Protein AF-A0A9E3NB68-F1 (afdb_monomer_lite)

Sequence (78 aa):
TLKVWAEEGPPKGTLYHYPNPHNHQTLSIAAAPAPPKIAFQIYTQAIQTKMIVRHLQGEPMEKTLAWAESEVEGFLRT

Radius of gyration: 20.28 Å; chains: 1; bounding box: 39×20×53 Å

pLDDT: mean 83.21, std 15.26, range [52.97, 98.38]

Secondary structure (DSSP, 8-state):
--THHHH--SPTTS---S--TTS-S----TTTTS-HHHHHHHHHTTHHHHHHHHHHTT--HHHHHHHHHHHHHHTT--

Foldseek 3Di:
DDPCVVPDDDPPPDDPPDDDPVPPDDDDDQPPPDDPLLSVCCVVVVLVVVLVVCVVVPHDNVRSVVVSVVSSVVSVVD

Structure (mmCIF, N/CA/C/O backbone):
data_AF-A0A9E3NB68-F1
#
_entry.id   AF-A0A9E3NB68-F1
#
loop_
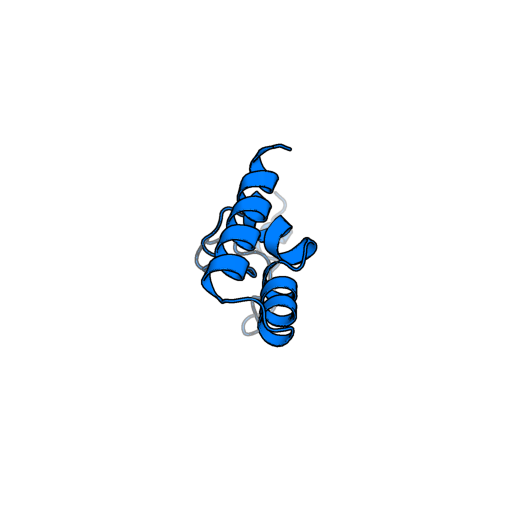_atom_site.group_PDB
_atom_site.id
_atom_site.type_symbol
_atom_site.label_atom_id
_atom_site.label_alt_id
_atom_site.label_comp_id
_atom_site.label_asym_id
_atom_site.label_entity_id
_atom_site.label_seq_id
_atom_site.pdbx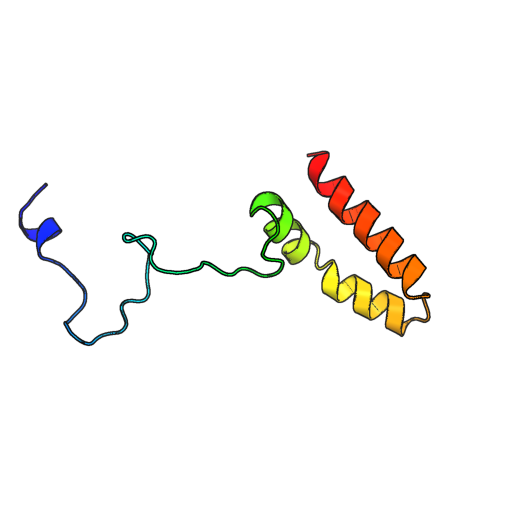_PDB_ins_code
_atom_site.Cartn_x
_atom_site.Cartn_y
_atom_site.Cartn_z
_atom_site.occupancy
_atom_site.B_iso_or_equiv
_atom_site.auth_seq_id
_atom_site.auth_comp_id
_atom_site.auth_asym_id
_atom_site.auth_atom_id
_atom_site.pdbx_PDB_model_num
ATOM 1 N N . THR A 1 1 ? 23.748 -4.462 -36.162 1.00 55.72 1 THR A N 1
ATOM 2 C CA . THR A 1 1 ? 22.785 -5.555 -35.881 1.00 55.72 1 THR A CA 1
ATOM 3 C C . THR A 1 1 ? 22.479 -6.281 -37.182 1.00 55.72 1 THR A C 1
ATOM 5 O O . THR A 1 1 ? 22.508 -5.630 -38.218 1.00 55.72 1 THR A O 1
ATOM 8 N N . LEU A 1 2 ? 22.266 -7.606 -37.174 1.00 53.59 2 LEU A N 1
ATOM 9 C CA . LEU A 1 2 ? 21.909 -8.360 -38.394 1.00 53.59 2 LEU A CA 1
ATOM 10 C C . LEU A 1 2 ? 20.550 -7.884 -38.939 1.00 53.59 2 LEU A C 1
ATOM 12 O O . LEU A 1 2 ? 19.660 -7.592 -38.144 1.00 53.59 2 LEU A O 1
ATOM 16 N N . LYS A 1 3 ? 20.390 -7.848 -40.271 1.00 64.88 3 LYS A N 1
ATOM 17 C CA . LYS A 1 3 ? 19.185 -7.363 -40.979 1.00 64.88 3 LYS A CA 1
ATOM 18 C C . LYS A 1 3 ? 17.888 -8.020 -40.489 1.00 64.88 3 LYS A C 1
ATOM 20 O O . LYS A 1 3 ? 16.890 -7.336 -40.317 1.00 64.88 3 LYS A O 1
ATOM 25 N N . VAL A 1 4 ? 17.950 -9.310 -40.158 1.00 65.25 4 VAL A N 1
ATOM 26 C CA . VAL A 1 4 ? 16.823 -10.067 -39.590 1.00 65.25 4 VAL A CA 1
ATOM 27 C C . VAL A 1 4 ? 16.246 -9.408 -38.332 1.00 65.25 4 VAL A C 1
ATOM 29 O O . VAL A 1 4 ? 15.038 -9.301 -38.195 1.00 65.25 4 VAL A O 1
ATOM 32 N N . TRP A 1 5 ? 17.085 -8.846 -37.459 1.00 60.41 5 TRP A N 1
ATOM 33 C CA . TRP A 1 5 ? 16.634 -8.199 -36.222 1.00 60.41 5 TRP A CA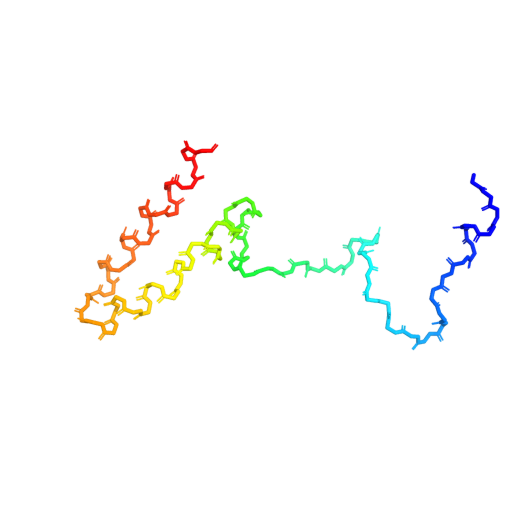 1
ATOM 34 C C . TRP A 1 5 ? 16.042 -6.803 -36.436 1.00 60.41 5 TRP A C 1
ATOM 36 O O . TRP A 1 5 ? 15.492 -6.232 -35.501 1.00 60.41 5 TRP A O 1
ATOM 46 N N . ALA A 1 6 ? 16.191 -6.232 -37.633 1.00 65.94 6 ALA A N 1
ATOM 47 C CA . ALA A 1 6 ? 15.569 -4.965 -38.004 1.00 65.94 6 ALA A CA 1
ATOM 48 C C . ALA A 1 6 ? 14.204 -5.160 -38.687 1.00 65.94 6 ALA A C 1
ATOM 50 O O . ALA A 1 6 ? 13.416 -4.220 -38.743 1.00 65.94 6 ALA A O 1
ATOM 51 N N . GLU A 1 7 ? 13.945 -6.355 -39.223 1.00 71.19 7 GLU A N 1
ATOM 52 C CA . GLU A 1 7 ? 12.773 -6.654 -40.053 1.00 71.19 7 GLU A CA 1
ATOM 53 C C . GLU A 1 7 ? 11.778 -7.595 -39.363 1.00 71.19 7 GLU A C 1
ATOM 55 O O . GLU A 1 7 ? 10.584 -7.525 -39.652 1.00 71.19 7 GLU A O 1
ATOM 60 N N . GLU A 1 8 ? 12.245 -8.440 -38.439 1.00 73.00 8 GLU A N 1
ATOM 61 C CA . GLU A 1 8 ? 11.383 -9.327 -37.661 1.00 73.00 8 GLU A CA 1
ATOM 62 C C . GLU A 1 8 ? 10.515 -8.532 -36.683 1.00 73.00 8 GLU A C 1
ATOM 64 O O . GLU A 1 8 ? 10.996 -7.846 -35.778 1.00 73.00 8 GLU A O 1
ATOM 69 N N . GLY A 1 9 ? 9.204 -8.639 -36.873 1.00 67.25 9 GLY A N 1
ATOM 70 C CA . GLY A 1 9 ? 8.187 -8.003 -36.054 1.00 67.25 9 GLY A CA 1
ATOM 71 C C . GLY A 1 9 ? 6.896 -8.820 -36.081 1.00 67.25 9 GLY A C 1
ATOM 72 O O . GLY A 1 9 ? 6.720 -9.675 -36.952 1.00 67.25 9 GLY A O 1
ATOM 73 N N . PRO A 1 10 ? 5.978 -8.591 -35.128 1.00 68.12 10 PRO A N 1
ATOM 74 C CA . PRO A 1 10 ? 4.721 -9.327 -35.072 1.00 68.12 10 PRO A CA 1
ATOM 75 C C . PRO A 1 10 ? 3.930 -9.179 -36.387 1.00 68.12 10 PRO A C 1
ATOM 77 O O . PRO A 1 10 ? 4.030 -8.137 -37.047 1.00 68.12 10 PRO A O 1
ATOM 80 N N . PRO A 1 11 ? 3.122 -10.185 -36.783 1.00 73.75 11 PRO A N 1
ATOM 81 C CA . PRO A 1 11 ? 2.357 -10.123 -38.023 1.00 73.75 11 PRO A CA 1
ATOM 82 C C . PRO A 1 11 ? 1.516 -8.846 -38.095 1.00 73.75 11 PRO A C 1
ATOM 84 O O . PRO A 1 11 ? 0.859 -8.462 -37.121 1.00 73.75 11 PRO A O 1
ATOM 87 N N . LYS A 1 12 ? 1.519 -8.185 -39.257 1.00 64.62 12 LYS A N 1
ATOM 88 C CA . LYS A 1 12 ? 0.749 -6.953 -39.472 1.00 64.62 12 LYS A CA 1
ATOM 89 C C . LYS A 1 12 ? -0.728 -7.202 -39.140 1.00 64.62 12 LYS A C 1
ATOM 91 O O . LYS A 1 12 ? -1.337 -8.108 -39.698 1.00 64.62 12 LYS A O 1
ATOM 96 N N . GLY A 1 13 ? -1.290 -6.400 -38.232 1.00 61.56 13 GLY A N 1
ATOM 97 C CA . GLY A 1 13 ? -2.682 -6.530 -37.778 1.00 61.56 13 GLY A CA 1
ATOM 98 C C . GLY A 1 13 ? -2.891 -7.396 -36.530 1.00 61.56 13 GLY A C 1
ATOM 99 O O . GLY A 1 13 ? -4.025 -7.528 -36.080 1.00 61.56 13 GLY A O 1
ATOM 100 N N . THR A 1 14 ? -1.831 -7.959 -35.942 1.00 61.97 14 THR A N 1
ATOM 101 C CA . THR A 1 14 ? -1.906 -8.580 -34.610 1.00 61.97 14 THR A CA 1
ATOM 102 C C . THR A 1 14 ? -1.754 -7.535 -33.502 1.00 61.97 14 THR A C 1
ATOM 104 O O . THR A 1 14 ? -1.248 -6.434 -33.732 1.00 61.97 14 THR A O 1
ATOM 107 N N . LEU A 1 15 ? -2.226 -7.859 -32.292 1.00 55.22 15 LEU A N 1
ATOM 108 C CA . LEU A 1 15 ? -2.059 -7.016 -31.108 1.00 55.22 15 LEU A CA 1
ATOM 109 C C . LEU A 1 15 ? -0.566 -6.756 -30.855 1.00 55.22 15 LEU A C 1
ATOM 111 O O . LEU A 1 15 ? 0.171 -7.636 -30.417 1.00 55.22 15 LEU A O 1
ATOM 115 N N . TYR A 1 16 ? -0.140 -5.516 -31.092 1.00 55.78 16 TYR A N 1
ATOM 116 C CA . TYR A 1 16 ? 1.125 -4.969 -30.616 1.00 55.78 16 TYR A CA 1
ATOM 117 C C . TYR A 1 16 ? 1.024 -4.775 -29.101 1.00 55.78 16 TYR A C 1
ATOM 119 O O . TYR A 1 16 ? 0.680 -3.699 -28.617 1.00 55.78 16 TYR A O 1
ATOM 127 N N . HIS A 1 17 ? 1.204 -5.848 -28.339 1.00 54.62 17 HIS A N 1
ATOM 128 C CA . HIS A 1 17 ? 0.990 -5.816 -26.897 1.00 54.62 17 HIS A CA 1
ATOM 129 C C . HIS A 1 17 ? 2.219 -6.336 -26.152 1.00 54.62 17 HIS A C 1
ATOM 131 O O . HIS A 1 17 ? 2.074 -7.287 -25.414 1.00 54.62 17 HIS A O 1
ATOM 137 N N . TYR A 1 18 ? 3.409 -5.751 -26.370 1.00 52.97 18 TYR A N 1
ATOM 138 C CA . TYR A 1 18 ? 4.608 -5.803 -25.496 1.00 52.97 18 TYR A CA 1
ATOM 139 C C . TYR A 1 18 ? 5.709 -4.852 -26.041 1.00 52.97 18 TYR A C 1
ATOM 141 O O . TYR A 1 18 ? 5.631 -4.439 -27.196 1.00 52.97 18 TYR A O 1
ATOM 149 N N . PRO A 1 19 ? 6.791 -4.602 -25.277 1.00 58.97 19 PRO A N 1
ATOM 150 C CA . PRO A 1 19 ? 7.081 -3.388 -24.486 1.00 58.97 19 PRO A CA 1
ATOM 151 C C . PRO A 1 19 ? 7.077 -2.081 -25.299 1.00 58.97 19 PRO A C 1
ATOM 153 O O . PRO A 1 19 ? 7.704 -2.043 -26.344 1.00 58.97 19 PRO A O 1
ATOM 156 N N . ASN A 1 20 ? 6.454 -1.020 -24.760 1.00 69.75 20 ASN A N 1
ATOM 157 C CA . ASN A 1 20 ? 6.280 0.341 -25.309 1.00 69.75 20 ASN A CA 1
ATOM 158 C C . ASN A 1 20 ? 7.601 1.035 -25.737 1.00 69.75 20 ASN A C 1
ATOM 160 O O . ASN A 1 20 ? 8.149 1.820 -24.962 1.00 69.75 20 ASN A O 1
ATOM 164 N N . PRO A 1 21 ? 8.126 0.826 -26.959 1.00 66.50 21 PRO A N 1
ATOM 165 C CA . PRO A 1 21 ? 9.433 1.347 -27.358 1.00 66.50 21 PRO A CA 1
ATOM 166 C C . PRO A 1 21 ? 9.322 2.759 -27.949 1.00 66.50 21 PRO A C 1
ATOM 168 O O . PRO A 1 21 ? 10.313 3.464 -28.101 1.00 66.50 21 PRO A O 1
ATOM 171 N N . HIS A 1 22 ? 8.098 3.181 -28.267 1.00 72.62 22 HIS A N 1
ATOM 172 C CA . HIS A 1 22 ? 7.755 4.478 -28.831 1.00 72.62 22 HIS A CA 1
ATOM 173 C C . HIS A 1 22 ? 7.242 5.455 -27.765 1.00 72.62 22 HIS A C 1
ATOM 175 O O . HIS A 1 22 ? 6.818 6.554 -28.108 1.00 72.62 22 HIS A O 1
ATOM 181 N N . ASN A 1 23 ? 7.251 5.054 -26.487 1.00 67.31 23 ASN A N 1
ATOM 182 C CA . ASN A 1 23 ? 6.753 5.828 -25.345 1.00 67.31 23 ASN A CA 1
ATOM 183 C C . ASN A 1 23 ? 5.342 6.423 -25.543 1.00 67.31 23 ASN A C 1
ATOM 185 O O . ASN A 1 23 ? 4.996 7.432 -24.939 1.00 67.31 23 ASN A O 1
ATOM 189 N N . HIS A 1 24 ? 4.509 5.784 -26.367 1.00 75.19 24 HIS A N 1
ATOM 190 C CA . HIS A 1 24 ? 3.168 6.260 -26.732 1.00 75.19 24 HIS A CA 1
ATOM 191 C C . HIS A 1 24 ? 2.043 5.698 -25.847 1.00 75.19 24 HIS A C 1
ATOM 193 O O . HIS A 1 24 ? 0.879 6.035 -26.038 1.00 75.19 24 HIS A O 1
ATOM 199 N N . GLN A 1 25 ? 2.375 4.835 -24.883 1.00 73.75 25 GLN A N 1
ATOM 200 C CA . GLN A 1 25 ? 1.428 4.294 -23.907 1.00 73.75 25 GLN A CA 1
ATOM 201 C C . GLN A 1 25 ? 1.608 4.976 -22.550 1.00 73.75 25 GLN A C 1
ATOM 203 O O . GLN A 1 25 ? 2.722 5.061 -22.028 1.00 73.75 25 GLN A O 1
ATOM 208 N N . THR A 1 26 ? 0.498 5.391 -21.943 1.00 71.50 26 THR A N 1
ATOM 209 C CA . THR A 1 26 ? 0.462 5.749 -20.523 1.00 71.50 26 THR A CA 1
ATOM 210 C C . THR A 1 26 ? 0.427 4.460 -19.713 1.00 71.50 26 THR A C 1
ATOM 212 O O . THR A 1 26 ? -0.613 3.814 -19.595 1.00 71.50 26 THR A O 1
ATOM 215 N N . LEU A 1 27 ? 1.582 4.061 -19.180 1.00 69.06 27 LEU A N 1
ATOM 216 C CA . LEU A 1 27 ? 1.668 2.913 -18.285 1.00 69.06 27 LEU A CA 1
ATOM 217 C C . LEU A 1 27 ? 0.874 3.220 -17.013 1.00 69.06 27 LEU A C 1
ATOM 219 O O . LEU A 1 27 ? 1.153 4.195 -16.316 1.00 69.06 27 LEU A O 1
ATOM 223 N N . SER A 1 28 ? -0.117 2.383 -16.728 1.00 73.62 28 SER A N 1
ATOM 224 C CA . SER A 1 28 ? -0.903 2.449 -15.505 1.00 73.62 28 SER A CA 1
ATOM 225 C C . SER A 1 28 ? -0.620 1.210 -14.673 1.00 73.62 28 SER A C 1
ATOM 227 O O . SER A 1 28 ? -0.668 0.084 -15.167 1.00 73.62 28 SER A O 1
ATOM 229 N N . ILE A 1 29 ? -0.301 1.435 -13.408 1.00 78.00 29 ILE A N 1
ATOM 230 C CA . ILE A 1 29 ? -0.198 0.408 -12.379 1.00 78.00 29 ILE A CA 1
ATOM 231 C C . ILE A 1 29 ? -1.140 0.798 -11.246 1.00 78.00 29 ILE A C 1
ATOM 233 O O . ILE A 1 29 ? -1.515 1.968 -11.115 1.00 78.00 29 ILE A O 1
ATOM 237 N N . ALA A 1 30 ? -1.520 -0.169 -10.412 1.00 85.50 30 ALA A N 1
ATOM 238 C CA . ALA A 1 30 ? -2.267 0.131 -9.199 1.00 85.50 30 ALA A CA 1
ATOM 239 C C . ALA A 1 30 ? -1.535 1.221 -8.393 1.00 85.50 30 ALA A C 1
ATOM 241 O O . ALA A 1 30 ? -0.318 1.156 -8.226 1.00 85.50 30 ALA A O 1
ATOM 242 N N . ALA A 1 31 ? -2.288 2.221 -7.929 1.00 90.88 31 ALA A N 1
ATOM 243 C CA . ALA A 1 31 ? -1.795 3.415 -7.235 1.00 90.88 31 ALA A CA 1
ATOM 244 C C . ALA A 1 31 ? -1.009 4.451 -8.077 1.00 90.88 31 ALA A C 1
ATOM 246 O O . ALA A 1 31 ? -0.409 5.363 -7.505 1.00 90.88 31 ALA A O 1
ATOM 247 N N . ALA A 1 32 ? -1.055 4.404 -9.416 1.00 87.88 32 ALA A N 1
ATOM 248 C CA . ALA A 1 32 ? -0.681 5.566 -10.237 1.00 87.88 32 ALA A CA 1
ATOM 249 C C . ALA A 1 32 ? -1.549 6.794 -9.854 1.00 87.88 32 ALA A C 1
ATOM 251 O O . ALA A 1 32 ? -2.745 6.618 -9.609 1.00 87.88 32 ALA A O 1
ATOM 252 N N . PRO A 1 33 ? -1.001 8.027 -9.782 1.00 90.00 33 PRO A N 1
ATOM 253 C CA . PRO A 1 33 ? 0.283 8.498 -10.320 1.00 90.00 33 PRO A CA 1
ATOM 254 C C . PRO A 1 33 ? 1.476 8.447 -9.340 1.00 90.00 33 PRO A C 1
ATOM 256 O O . PRO A 1 33 ? 2.470 9.137 -9.567 1.00 90.00 33 PRO A O 1
ATOM 259 N N . ALA A 1 34 ? 1.412 7.674 -8.249 1.00 90.12 34 ALA A N 1
ATOM 260 C CA . ALA A 1 34 ? 2.537 7.576 -7.316 1.00 90.12 34 ALA A CA 1
ATOM 261 C C . ALA A 1 34 ? 3.814 7.037 -8.008 1.00 90.12 34 ALA A C 1
ATOM 263 O O . ALA A 1 34 ? 3.711 6.216 -8.928 1.00 90.12 34 ALA A O 1
ATOM 264 N N . PRO A 1 35 ? 5.026 7.439 -7.566 1.00 88.69 35 PRO A N 1
ATOM 265 C CA . PRO A 1 35 ? 6.276 6.912 -8.112 1.00 88.69 35 PRO A CA 1
ATOM 266 C C . PRO A 1 35 ? 6.306 5.373 -8.076 1.00 88.69 35 PRO A C 1
ATOM 268 O O . PRO A 1 35 ? 5.870 4.800 -7.074 1.00 88.69 35 PRO A O 1
ATOM 271 N N . PRO A 1 36 ? 6.866 4.677 -9.087 1.00 87.94 36 PRO A N 1
ATOM 272 C CA . PRO A 1 36 ? 6.790 3.215 -9.179 1.00 87.94 36 PRO A CA 1
ATOM 273 C C . PRO A 1 36 ? 7.251 2.457 -7.924 1.00 87.94 36 PRO A C 1
ATOM 275 O O . PRO A 1 36 ? 6.601 1.494 -7.526 1.00 87.94 36 PRO A O 1
ATOM 278 N N . LYS A 1 37 ? 8.317 2.922 -7.249 1.00 86.94 37 LYS A N 1
ATOM 279 C CA . LYS A 1 37 ? 8.810 2.327 -5.987 1.00 86.94 37 LYS A CA 1
ATOM 280 C C . LYS A 1 37 ? 7.766 2.390 -4.858 1.00 86.94 37 LYS A C 1
ATOM 282 O O . LYS A 1 37 ? 7.731 1.496 -4.018 1.00 86.94 37 LYS A O 1
ATOM 287 N N . ILE A 1 38 ? 6.924 3.423 -4.837 1.00 92.31 38 ILE A N 1
ATOM 288 C CA . ILE A 1 38 ? 5.864 3.619 -3.838 1.00 92.31 38 ILE A CA 1
ATOM 289 C C . ILE A 1 38 ? 4.595 2.876 -4.250 1.00 92.31 38 ILE A C 1
ATOM 291 O O . ILE A 1 38 ? 4.038 2.133 -3.449 1.00 92.31 38 ILE A O 1
ATOM 295 N N . ALA A 1 39 ? 4.172 3.007 -5.509 1.00 92.25 39 ALA A N 1
ATOM 296 C CA . ALA A 1 39 ? 3.000 2.314 -6.041 1.00 92.25 39 ALA A CA 1
ATOM 297 C C . ALA A 1 39 ? 3.111 0.786 -5.883 1.00 92.25 39 ALA A C 1
ATOM 299 O O . ALA A 1 39 ? 2.170 0.127 -5.437 1.00 92.25 39 ALA A O 1
ATOM 300 N N . PHE A 1 40 ? 4.300 0.231 -6.147 1.00 90.81 40 PHE A N 1
ATOM 301 C CA . PHE A 1 40 ? 4.594 -1.182 -5.909 1.00 90.81 40 PHE A CA 1
ATOM 302 C C . PHE A 1 40 ? 4.401 -1.579 -4.438 1.00 90.81 40 PHE A C 1
ATOM 304 O O . PHE A 1 40 ? 3.811 -2.619 -4.149 1.00 90.81 40 PHE A O 1
ATOM 311 N N . GLN A 1 41 ? 4.853 -0.747 -3.498 1.00 93.62 41 GLN A N 1
ATOM 312 C CA . GLN A 1 41 ? 4.682 -1.000 -2.066 1.00 93.62 41 GLN A CA 1
ATOM 313 C C . GLN A 1 41 ? 3.217 -0.892 -1.625 1.00 93.62 41 GLN A C 1
ATOM 315 O O . GLN A 1 41 ? 2.737 -1.774 -0.918 1.00 93.62 41 GLN A O 1
ATOM 320 N N . ILE A 1 42 ? 2.465 0.102 -2.113 1.00 95.62 42 ILE A N 1
ATOM 321 C CA . ILE A 1 42 ? 1.019 0.234 -1.846 1.00 95.62 42 ILE A CA 1
ATOM 322 C C . ILE A 1 42 ? 0.273 -1.045 -2.247 1.00 95.62 42 ILE A C 1
ATOM 324 O O . ILE A 1 42 ? -0.552 -1.549 -1.477 1.00 95.62 42 ILE A O 1
ATOM 328 N N . TYR A 1 43 ? 0.584 -1.577 -3.433 1.00 93.62 43 TYR A N 1
ATOM 329 C CA . TYR A 1 43 ? -0.029 -2.799 -3.947 1.00 93.62 43 TYR A CA 1
ATOM 330 C C . TYR A 1 43 ? 0.400 -4.040 -3.156 1.00 93.62 43 TYR A C 1
ATOM 332 O O . TYR A 1 43 ? -0.447 -4.777 -2.656 1.00 93.62 43 TYR A O 1
ATOM 340 N N . THR A 1 44 ? 1.709 -4.258 -2.995 1.00 94.06 44 THR A N 1
ATOM 341 C CA . THR A 1 44 ? 2.245 -5.451 -2.312 1.00 94.06 44 THR A CA 1
ATOM 342 C C . THR A 1 44 ? 1.860 -5.522 -0.838 1.00 94.06 44 THR A C 1
ATOM 344 O O . THR A 1 44 ? 1.605 -6.611 -0.331 1.00 94.06 44 THR A O 1
ATOM 347 N N . GLN A 1 45 ? 1.751 -4.377 -0.159 1.00 95.50 45 GLN A N 1
ATOM 348 C CA . GLN A 1 45 ? 1.310 -4.295 1.237 1.00 95.50 45 GLN A CA 1
ATOM 349 C C . GLN A 1 45 ? -0.216 -4.220 1.389 1.00 95.50 45 GLN A C 1
ATOM 351 O O . GLN A 1 45 ? -0.711 -4.141 2.519 1.00 95.50 45 GLN A O 1
ATOM 356 N N . ALA A 1 46 ? -0.960 -4.257 0.278 1.00 96.94 46 ALA A N 1
ATOM 357 C CA . ALA A 1 46 ? -2.419 -4.232 0.220 1.00 96.94 46 ALA A CA 1
ATOM 358 C C . ALA A 1 46 ? -3.050 -3.066 1.008 1.00 96.94 46 ALA A C 1
ATOM 360 O O . ALA A 1 46 ? -4.079 -3.244 1.667 1.00 96.94 46 ALA A O 1
ATOM 361 N N . ILE A 1 47 ? -2.443 -1.872 0.955 1.00 97.19 47 ILE A N 1
ATOM 362 C CA . ILE A 1 47 ? -2.873 -0.711 1.757 1.00 97.19 47 ILE A CA 1
ATOM 363 C C . ILE A 1 47 ? -4.343 -0.371 1.496 1.00 97.19 47 ILE A C 1
ATOM 365 O O . ILE A 1 47 ? -5.120 -0.256 2.438 1.00 97.19 47 ILE A O 1
ATOM 369 N N . GLN A 1 48 ? -4.759 -0.317 0.229 1.00 95.88 48 GLN A N 1
ATOM 370 C CA . GLN A 1 48 ? -6.140 -0.002 -0.157 1.00 95.88 48 GLN A CA 1
ATOM 371 C C . GLN A 1 48 ? -7.147 -1.021 0.402 1.00 95.88 48 GLN A C 1
ATOM 373 O O . GLN A 1 48 ? -8.175 -0.644 0.960 1.00 95.88 48 GLN A O 1
ATOM 378 N N . THR A 1 49 ? -6.834 -2.317 0.325 1.00 97.62 49 THR A N 1
ATOM 379 C CA . THR A 1 49 ? -7.693 -3.378 0.871 1.00 97.62 49 THR A CA 1
ATOM 380 C C . THR A 1 49 ? -7.783 -3.291 2.392 1.00 97.62 49 THR A C 1
ATOM 382 O O . THR A 1 49 ? -8.869 -3.416 2.957 1.00 97.62 49 THR A O 1
ATOM 385 N N . LYS A 1 50 ? -6.661 -3.024 3.069 1.00 98.31 50 LYS A N 1
ATOM 386 C CA . LYS A 1 50 ? -6.631 -2.823 4.522 1.00 98.31 50 LYS A CA 1
ATOM 387 C C . LYS A 1 50 ? -7.453 -1.602 4.940 1.00 98.31 50 LYS A C 1
ATOM 389 O O . LYS A 1 50 ? -8.182 -1.702 5.920 1.00 98.31 50 LYS A O 1
ATOM 394 N N . MET A 1 51 ? -7.409 -0.496 4.190 1.00 98.38 51 MET A N 1
ATOM 395 C CA . MET A 1 51 ? -8.272 0.669 4.444 1.00 98.38 51 MET A CA 1
ATOM 396 C C . MET A 1 51 ? -9.757 0.290 4.405 1.00 98.38 51 MET A C 1
ATOM 398 O O . MET A 1 51 ? -10.502 0.651 5.313 1.00 98.38 51 MET A O 1
ATOM 402 N N . ILE A 1 52 ? -10.179 -0.481 3.394 1.00 98.06 52 ILE A N 1
ATOM 403 C CA . ILE A 1 52 ? -11.569 -0.950 3.274 1.00 98.06 52 ILE A CA 1
ATOM 404 C C . ILE A 1 52 ? -11.957 -1.786 4.495 1.00 98.06 52 ILE A C 1
ATOM 406 O O . ILE A 1 52 ? -12.981 -1.516 5.117 1.00 98.06 52 ILE A O 1
ATOM 410 N N . VAL A 1 53 ? -11.137 -2.773 4.869 1.00 98.31 53 VAL A N 1
ATOM 411 C CA . VAL A 1 53 ? -11.417 -3.642 6.024 1.00 98.31 53 VAL A CA 1
ATOM 412 C C . VAL A 1 53 ? -11.533 -2.828 7.312 1.00 98.31 53 VAL A C 1
ATOM 414 O O . VAL A 1 53 ? -12.491 -3.013 8.057 1.00 98.31 53 VAL A O 1
ATOM 417 N N . ARG A 1 54 ? -10.603 -1.899 7.554 1.00 98.00 54 ARG A N 1
ATOM 418 C CA . ARG A 1 54 ? -10.603 -1.033 8.742 1.00 98.00 54 ARG A CA 1
ATOM 419 C C . ARG A 1 54 ? -11.863 -0.182 8.826 1.00 98.00 54 ARG A C 1
ATOM 421 O O . ARG A 1 54 ? -12.521 -0.152 9.866 1.00 98.00 54 ARG A O 1
ATOM 428 N N . HIS A 1 55 ? -12.251 0.438 7.714 1.00 98.06 55 HIS A N 1
ATOM 429 C CA . HIS A 1 55 ? -13.468 1.236 7.674 1.00 98.06 55 HIS A CA 1
ATOM 430 C C . HIS A 1 55 ? -14.729 0.382 7.892 1.00 98.06 55 HIS A C 1
ATOM 432 O O . HIS A 1 55 ? -15.589 0.749 8.691 1.00 98.06 55 HIS A O 1
ATOM 438 N N . LEU A 1 56 ? -14.814 -0.798 7.264 1.00 98.00 56 LEU A N 1
ATOM 439 C CA . LEU A 1 56 ? -15.931 -1.733 7.460 1.00 98.00 56 LEU A CA 1
ATOM 440 C C . LEU A 1 56 ? -16.005 -2.299 8.887 1.00 98.00 56 LEU A C 1
ATOM 442 O O . LEU A 1 56 ? -17.083 -2.677 9.338 1.00 98.00 56 LEU A O 1
ATOM 446 N N . GLN A 1 57 ? -14.887 -2.327 9.614 1.00 98.06 57 GLN A N 1
ATOM 447 C CA . GLN A 1 57 ? -14.832 -2.685 11.035 1.00 98.06 57 GLN A CA 1
ATOM 448 C C . GLN A 1 57 ? -15.223 -1.530 11.976 1.00 98.06 57 GLN A C 1
ATOM 450 O O . GLN A 1 57 ? -15.178 -1.694 13.194 1.00 98.06 57 GLN A O 1
ATOM 455 N N . GLY A 1 58 ? -15.636 -0.380 11.435 1.00 97.81 58 GLY A N 1
ATOM 456 C CA . GLY A 1 58 ? -16.136 0.759 12.205 1.00 97.81 58 GLY A CA 1
ATOM 457 C C . GLY A 1 58 ? -15.087 1.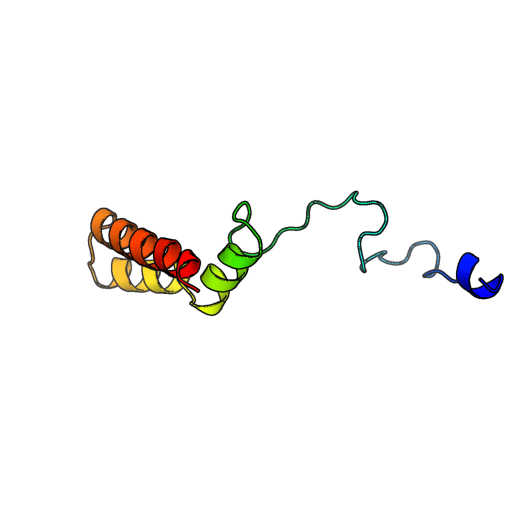825 12.514 1.00 97.81 58 GLY A C 1
ATOM 458 O O . GLY A 1 58 ? -15.353 2.729 13.306 1.00 97.81 58 GLY A O 1
ATOM 459 N N . GLU A 1 59 ? -13.899 1.760 11.908 1.00 98.12 59 GLU A N 1
ATOM 460 C CA . GLU A 1 59 ? -12.922 2.838 12.035 1.00 98.12 59 GLU A CA 1
ATOM 461 C C . GLU A 1 59 ? -13.401 4.099 11.284 1.00 98.12 59 GLU A C 1
ATOM 463 O O . GLU A 1 59 ? -13.768 4.010 10.104 1.00 98.12 59 GLU A O 1
ATOM 468 N N . PRO A 1 60 ? -13.389 5.291 11.923 1.00 98.25 60 PRO A N 1
ATOM 469 C CA . PRO A 1 60 ? -13.708 6.536 11.234 1.00 98.25 60 PRO A CA 1
ATOM 470 C C . PRO A 1 60 ? -12.805 6.745 10.014 1.00 98.25 60 PRO A C 1
ATOM 472 O O . PRO A 1 60 ? -11.616 6.415 10.057 1.00 98.25 60 PRO A O 1
ATOM 475 N N . MET A 1 61 ? -13.356 7.324 8.942 1.00 97.88 61 MET A N 1
ATOM 476 C CA . MET A 1 61 ? -12.618 7.555 7.693 1.00 97.88 61 MET A CA 1
ATOM 477 C C . MET A 1 61 ? -11.313 8.325 7.940 1.00 97.88 61 MET A C 1
ATOM 479 O O . MET A 1 61 ? -10.255 7.863 7.530 1.00 97.88 61 MET A O 1
ATOM 483 N N . GLU A 1 62 ? -11.362 9.417 8.707 1.00 98.12 62 GLU A N 1
ATOM 484 C CA . GLU A 1 62 ? -10.180 10.226 9.050 1.00 98.12 62 GLU A CA 1
ATOM 485 C C . GLU A 1 62 ? -9.071 9.409 9.717 1.00 98.12 62 GLU A C 1
ATOM 487 O O . GLU A 1 62 ? -7.893 9.548 9.398 1.00 98.12 62 GLU A O 1
ATOM 492 N N . LYS A 1 63 ? -9.444 8.493 10.615 1.00 98.38 63 LYS A N 1
ATOM 493 C CA . LYS A 1 63 ? -8.477 7.636 11.304 1.00 98.38 63 LYS A CA 1
ATOM 494 C C . LYS A 1 63 ? -7.883 6.588 10.358 1.00 98.38 63 LYS A C 1
ATOM 496 O O . LYS A 1 63 ? -6.687 6.311 10.419 1.00 98.38 63 LYS A O 1
ATOM 501 N N . THR A 1 64 ? -8.697 6.059 9.445 1.00 98.38 64 THR A N 1
ATOM 502 C CA . THR A 1 64 ? -8.243 5.145 8.386 1.00 98.38 64 THR A CA 1
ATOM 503 C C . THR A 1 64 ? -7.262 5.837 7.434 1.00 98.38 64 THR A C 1
ATOM 505 O O . THR A 1 64 ? -6.247 5.242 7.072 1.00 98.38 64 THR A O 1
ATOM 508 N N . LEU A 1 65 ? -7.533 7.091 7.059 1.00 97.88 65 LEU A N 1
ATOM 509 C CA . LEU A 1 65 ? -6.661 7.900 6.204 1.00 97.88 65 LEU A CA 1
ATOM 510 C C . LEU A 1 65 ? -5.342 8.242 6.901 1.00 97.88 65 LEU A C 1
ATOM 512 O O . LEU A 1 65 ? -4.289 8.000 6.320 1.00 97.88 65 LEU A O 1
ATOM 516 N N . ALA A 1 66 ? -5.388 8.700 8.154 1.00 98.25 66 ALA A N 1
ATOM 517 C CA . ALA A 1 66 ? -4.186 8.993 8.938 1.00 98.25 66 ALA A CA 1
ATOM 518 C C . ALA A 1 66 ? -3.295 7.750 9.118 1.00 98.25 66 ALA A C 1
ATOM 520 O O . ALA A 1 66 ? -2.069 7.824 9.042 1.00 98.25 66 ALA A O 1
ATOM 521 N N . TRP A 1 67 ? -3.906 6.576 9.310 1.00 97.94 67 TRP A N 1
ATOM 522 C CA . TRP A 1 67 ? -3.161 5.320 9.312 1.00 97.94 67 TRP A CA 1
ATOM 523 C C . TRP A 1 67 ? -2.511 5.048 7.948 1.00 97.94 67 TRP A C 1
ATOM 525 O O . TRP A 1 67 ? -1.310 4.789 7.897 1.00 97.94 67 TRP A O 1
ATOM 535 N N . ALA A 1 68 ? -3.264 5.139 6.849 1.00 97.12 68 ALA A N 1
ATOM 536 C CA . ALA A 1 68 ? -2.732 4.886 5.511 1.00 97.12 68 ALA A CA 1
ATOM 537 C C . ALA A 1 68 ? -1.588 5.847 5.137 1.00 97.12 68 ALA A C 1
ATOM 539 O O . ALA A 1 68 ? -0.604 5.412 4.540 1.00 97.12 68 ALA A O 1
ATOM 540 N N . GLU A 1 69 ? -1.682 7.119 5.529 1.00 95.75 69 GLU A N 1
ATOM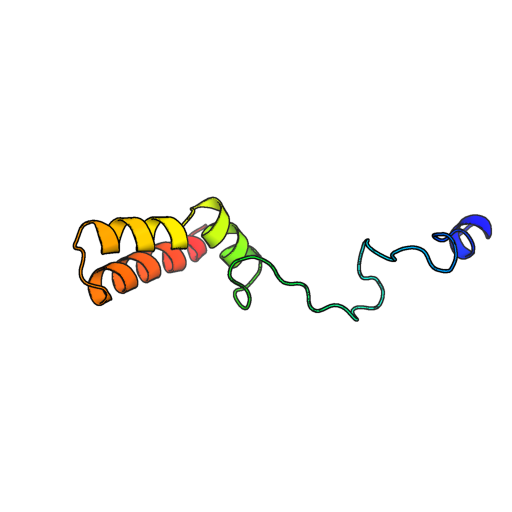 541 C CA . GLU A 1 69 ? -0.609 8.110 5.383 1.00 95.75 69 GLU A CA 1
ATOM 542 C C . GLU A 1 69 ? 0.668 7.644 6.093 1.00 95.75 69 GLU A C 1
ATOM 544 O O . GLU A 1 69 ? 1.721 7.558 5.461 1.00 95.75 69 GLU A O 1
ATOM 549 N N . SER A 1 70 ? 0.559 7.213 7.355 1.00 96.12 70 SER A N 1
ATOM 550 C CA . SER A 1 70 ? 1.710 6.724 8.127 1.00 96.12 70 SER A CA 1
ATOM 551 C C . SER A 1 70 ? 2.392 5.492 7.508 1.00 96.12 70 SER A C 1
ATOM 553 O O . SER A 1 70 ? 3.618 5.362 7.579 1.00 96.12 70 SER A O 1
ATOM 555 N N . GLU A 1 71 ? 1.623 4.605 6.863 1.00 95.81 71 GLU A N 1
ATOM 556 C CA . GLU A 1 71 ? 2.163 3.442 6.148 1.00 95.81 71 GLU A CA 1
ATOM 557 C C . GLU A 1 71 ? 2.928 3.883 4.894 1.00 95.81 71 GLU A C 1
ATOM 559 O O . GLU A 1 71 ? 4.058 3.443 4.671 1.00 95.81 71 GLU A O 1
ATOM 564 N N . VAL A 1 72 ? 2.339 4.780 4.091 1.00 94.00 72 VAL A N 1
ATOM 565 C CA . VAL A 1 72 ? 2.941 5.255 2.836 1.00 94.00 72 VAL A CA 1
ATOM 566 C C . VAL A 1 72 ? 4.191 6.098 3.096 1.00 94.00 72 VAL A C 1
ATOM 568 O O . VAL A 1 72 ? 5.182 5.942 2.382 1.00 94.00 72 VAL A O 1
ATOM 571 N N . GLU A 1 73 ? 4.208 6.927 4.140 1.00 93.25 73 GLU A N 1
ATOM 572 C CA . GLU A 1 73 ? 5.426 7.612 4.595 1.00 93.25 73 GLU A CA 1
ATOM 573 C C . GLU A 1 73 ? 6.516 6.622 5.034 1.00 93.25 73 GLU A C 1
ATOM 575 O O . GLU A 1 73 ? 7.710 6.851 4.814 1.00 93.25 73 GLU A O 1
ATOM 580 N N . GLY A 1 74 ? 6.117 5.492 5.626 1.00 93.50 74 GLY A N 1
ATOM 581 C CA . GLY A 1 74 ? 7.016 4.408 6.013 1.00 93.50 74 GLY A CA 1
ATOM 582 C C . GLY A 1 74 ? 7.799 3.818 4.837 1.00 93.50 74 GLY A C 1
ATOM 583 O O . GLY A 1 74 ? 8.963 3.454 5.010 1.00 93.50 74 GLY A O 1
ATOM 584 N N . PHE A 1 75 ? 7.224 3.803 3.632 1.00 92.69 75 PHE A N 1
ATOM 585 C CA . PHE A 1 75 ? 7.859 3.270 2.417 1.00 92.69 75 PHE A CA 1
ATOM 586 C C . PHE A 1 75 ? 9.085 4.061 1.947 1.00 92.69 75 PHE A C 1
ATOM 588 O O . PH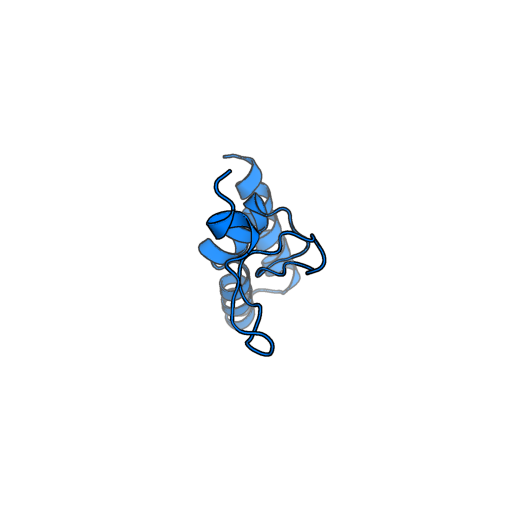E A 1 75 ? 9.875 3.552 1.147 1.00 92.69 75 PHE A O 1
ATOM 595 N N . LEU A 1 76 ? 9.258 5.296 2.431 1.00 82.69 76 LEU A N 1
ATOM 596 C CA . LEU A 1 76 ? 10.442 6.119 2.167 1.00 82.69 76 LEU A CA 1
ATOM 597 C C . LEU A 1 76 ? 11.615 5.803 3.108 1.00 82.69 76 LEU A C 1
ATOM 599 O O . LEU A 1 76 ? 12.729 6.255 2.853 1.00 82.69 76 LEU A O 1
ATOM 603 N N . ARG A 1 77 ? 11.391 5.036 4.185 1.00 81.25 77 ARG A N 1
ATOM 604 C CA . ARG A 1 77 ? 12.410 4.733 5.208 1.00 81.25 77 ARG A CA 1
ATOM 605 C C . ARG A 1 77 ? 13.336 3.562 4.830 1.00 81.25 77 ARG A C 1
ATOM 607 O O . ARG A 1 77 ? 14.253 3.264 5.590 1.00 81.25 77 ARG A O 1
ATOM 614 N N . THR A 1 78 ? 13.111 2.923 3.677 1.00 56.22 78 THR A N 1
ATOM 615 C CA . THR A 1 78 ? 13.861 1.765 3.136 1.00 56.22 78 THR A CA 1
ATOM 616 C C . THR A 1 78 ? 14.275 1.979 1.683 1.00 56.22 78 THR A C 1
ATOM 618 O O . THR A 1 78 ? 15.425 1.664 1.324 1.00 56.22 78 THR A O 1
#